Protein AF-A0A3B9DQP7-F1 (afdb_monomer_lite)

pLDDT: mean 81.31, std 11.44, range [45.88, 94.75]

Radius of gyration: 15.6 Å; chains: 1; bounding box: 36×28×48 Å

Foldseek 3Di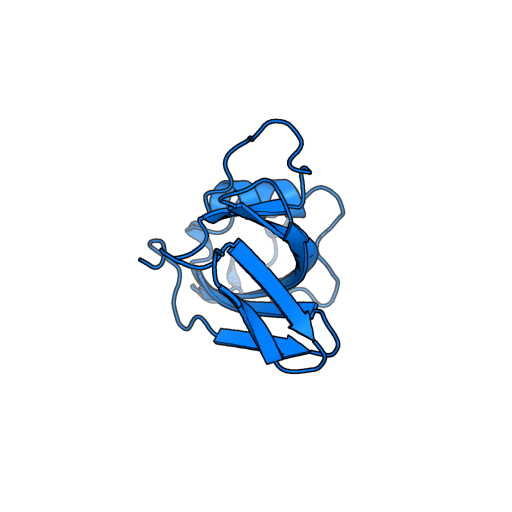:
DQDPQWADWDWWFAQFKIKTKIKGAPVLQPDDPPPPVCPVVDDRIWIKIWMFGWDDDDQFKIKGQTPFIDIPVDPDTRDDPSQLVRVVSSPADDDVPADSNIRMDTDPPQFRDWTGHHTDIDTDGDD

Sequence (127 aa):
MVPDGVADVEVEFNDGDVALTARVLVEAFPGLPSLDGILDFLPDTVSVTIEGHLAPLDEDAIALVVHGVYASFIPVPLPDGMTPKILMALGRRSWPGLPEDALSFALPDGVGSAHVLRDRLILIRDG

Secondary structure (DSSP, 8-state):
-PPTTEEEEEEEEETTEEEEEEEEEGGGS---TT-TTTGGGS-SEEEEEEEEEEEE-SSSEEEEEEEEEEETT-SSPPPTTHHHHHHHHTT----TT--TTEEEEEPPTTEEEEEEETTEEEEEE--

Structure (mmCIF, N/CA/C/O backbone):
data_AF-A0A3B9DQP7-F1
#
_entry.id   AF-A0A3B9DQP7-F1
#
loop_
_atom_site.group_PDB
_atom_site.id
_atom_site.type_symbol
_atom_site.label_atom_id
_atom_site.label_alt_id
_atom_site.label_comp_id
_atom_site.label_asym_id
_atom_site.label_entity_id
_atom_site.label_seq_id
_atom_site.pdbx_PDB_ins_code
_atom_site.Cartn_x
_atom_site.Cartn_y
_atom_site.Cartn_z
_atom_site.occupancy
_atom_site.B_iso_or_equiv
_atom_site.auth_seq_id
_atom_site.auth_comp_id
_atom_site.auth_asym_id
_atom_site.auth_atom_id
_atom_site.pdbx_PDB_model_num
ATOM 1 N N . MET A 1 1 ? 0.531 -15.025 -0.580 1.00 57.38 1 MET A N 1
ATOM 2 C CA . MET A 1 1 ? -0.218 -15.431 0.628 1.00 57.38 1 MET A CA 1
ATOM 3 C C . MET A 1 1 ? -0.477 -14.167 1.419 1.00 57.38 1 MET A C 1
ATOM 5 O O . MET A 1 1 ? 0.465 -13.409 1.603 1.00 57.38 1 MET A O 1
ATOM 9 N N . VAL A 1 2 ? -1.735 -13.896 1.759 1.00 66.94 2 VAL A N 1
ATOM 10 C CA . VAL A 1 2 ? -2.115 -12.710 2.540 1.00 66.94 2 VAL A CA 1
ATOM 11 C C . VAL A 1 2 ? -1.721 -12.957 4.005 1.00 66.94 2 VAL A C 1
ATOM 13 O O . VAL A 1 2 ? -1.909 -14.090 4.454 1.00 66.94 2 VAL A O 1
ATOM 16 N N . PRO A 1 3 ? -1.120 -11.983 4.719 1.00 68.94 3 PRO A N 1
ATOM 17 C CA . PRO A 1 3 ? -0.745 -12.158 6.123 1.00 68.94 3 PRO A CA 1
ATOM 18 C C . PRO A 1 3 ? -1.943 -12.490 7.021 1.00 68.94 3 PRO A C 1
ATOM 20 O O . PRO A 1 3 ? -3.061 -12.045 6.757 1.00 68.94 3 PRO A O 1
ATOM 23 N N . ASP A 1 4 ? -1.699 -13.226 8.108 1.00 73.50 4 ASP A N 1
ATOM 24 C CA . ASP A 1 4 ? -2.724 -13.477 9.125 1.00 73.50 4 ASP A CA 1
ATOM 25 C C . ASP A 1 4 ? -3.252 -12.151 9.692 1.00 73.50 4 ASP A C 1
ATOM 27 O O . ASP A 1 4 ? -2.497 -11.208 9.934 1.00 73.50 4 ASP A O 1
ATOM 31 N N . GLY A 1 5 ? -4.570 -12.075 9.883 1.00 75.19 5 GLY A N 1
ATOM 32 C CA . GLY A 1 5 ? -5.240 -10.856 10.334 1.00 75.19 5 GLY A CA 1
ATOM 33 C C . GLY A 1 5 ? -5.477 -9.806 9.249 1.00 75.19 5 GLY A C 1
ATOM 34 O O . GLY A 1 5 ? -5.962 -8.727 9.582 1.00 75.19 5 GLY A O 1
ATOM 35 N N . VAL A 1 6 ? -5.189 -10.113 7.977 1.00 79.75 6 VAL A N 1
ATOM 36 C CA . VAL A 1 6 ? -5.519 -9.280 6.813 1.00 79.75 6 VAL A CA 1
ATOM 37 C C . VAL A 1 6 ? -6.534 -10.005 5.920 1.00 79.75 6 VAL A C 1
ATOM 39 O O . VAL A 1 6 ? -6.352 -11.167 5.563 1.00 79.75 6 VAL A O 1
ATOM 42 N N . ALA A 1 7 ? -7.613 -9.321 5.546 1.00 85.62 7 ALA A N 1
ATOM 43 C CA . ALA A 1 7 ? -8.686 -9.833 4.694 1.00 85.62 7 ALA A CA 1
ATOM 44 C C . ALA A 1 7 ? -9.163 -8.762 3.701 1.00 85.62 7 ALA A C 1
ATOM 46 O O . ALA A 1 7 ? -8.793 -7.597 3.823 1.00 85.62 7 ALA A O 1
ATOM 47 N N . ASP A 1 8 ? -9.994 -9.163 2.734 1.00 88.75 8 ASP A N 1
ATOM 48 C CA . ASP A 1 8 ? -10.641 -8.264 1.766 1.00 88.75 8 ASP A CA 1
ATOM 49 C C . ASP A 1 8 ? -9.650 -7.302 1.079 1.00 88.75 8 ASP A C 1
ATOM 51 O O . ASP A 1 8 ? -9.863 -6.094 1.041 1.00 88.75 8 ASP A O 1
ATOM 55 N N . VAL A 1 9 ? -8.525 -7.843 0.590 1.00 86.56 9 VAL A N 1
ATOM 56 C CA . VAL A 1 9 ? -7.492 -7.046 -0.087 1.00 86.56 9 VAL A CA 1
ATOM 57 C C . VAL A 1 9 ? -7.986 -6.623 -1.468 1.00 86.56 9 VAL A C 1
ATOM 59 O O . VAL A 1 9 ? -8.274 -7.469 -2.316 1.00 86.56 9 VAL A O 1
ATOM 62 N N . GLU A 1 10 ? -8.013 -5.320 -1.699 1.00 92.06 10 GLU A N 1
ATOM 63 C CA . GLU A 1 10 ? -8.351 -4.674 -2.959 1.00 92.06 10 GLU A CA 1
ATOM 64 C C . GLU A 1 10 ? -7.169 -3.833 -3.446 1.00 92.06 10 GLU A C 1
ATOM 66 O O . GLU A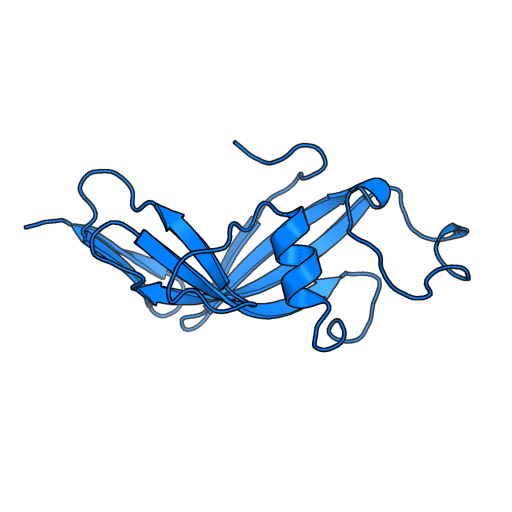 1 10 ? -6.455 -3.209 -2.656 1.00 92.06 10 GLU A O 1
ATOM 71 N N . VAL A 1 11 ? -6.940 -3.858 -4.759 1.00 91.81 11 VAL A N 1
ATOM 72 C CA . VAL A 1 11 ? -5.853 -3.129 -5.415 1.00 91.81 11 VAL A CA 1
ATOM 73 C C . VAL A 1 11 ? -6.451 -2.278 -6.519 1.00 91.81 11 VAL A C 1
ATOM 75 O O . VAL A 1 11 ? -7.045 -2.810 -7.457 1.00 91.81 11 VAL A O 1
ATOM 78 N N . GLU A 1 12 ? -6.245 -0.972 -6.426 1.00 94.75 12 GLU A N 1
ATOM 79 C CA . GLU A 1 12 ? -6.650 -0.008 -7.441 1.00 94.75 12 GLU A CA 1
ATOM 80 C C . GLU A 1 12 ? -5.434 0.736 -7.993 1.00 94.75 12 GLU A C 1
ATOM 82 O O . GLU A 1 12 ? -4.439 0.951 -7.298 1.00 94.75 12 GLU A O 1
ATOM 87 N N . PHE A 1 13 ? -5.527 1.141 -9.258 1.00 94.12 13 PHE A N 1
ATOM 88 C CA . PHE A 1 13 ? -4.511 1.931 -9.943 1.00 94.12 13 PHE A CA 1
ATOM 89 C C . PHE A 1 13 ? -5.134 3.253 -10.368 1.00 94.12 13 PHE A C 1
ATOM 91 O O . PHE A 1 13 ? -6.137 3.248 -11.081 1.00 94.12 13 PHE A O 1
ATOM 98 N N . ASN A 1 14 ? -4.543 4.368 -9.950 1.00 89.88 14 ASN A N 1
ATOM 99 C CA . ASN A 1 14 ? -5.111 5.696 -10.145 1.00 89.88 14 ASN A CA 1
ATOM 100 C C . ASN A 1 14 ? -4.014 6.684 -10.544 1.00 89.88 14 ASN A C 1
ATOM 102 O O . ASN A 1 14 ? -3.159 7.020 -9.742 1.00 89.88 14 ASN A O 1
ATOM 106 N N . ASP A 1 15 ? -4.044 7.145 -11.793 1.00 87.38 15 ASP A N 1
ATOM 107 C CA . ASP A 1 15 ? -3.134 8.162 -12.347 1.00 87.38 15 ASP A CA 1
ATOM 108 C C . ASP A 1 15 ? -1.629 7.957 -12.052 1.00 87.38 15 ASP A C 1
ATOM 110 O O . ASP A 1 15 ? -0.884 8.909 -11.847 1.00 87.38 15 ASP A O 1
ATOM 114 N N . GLY A 1 16 ? -1.160 6.704 -12.073 1.00 88.19 16 GLY A N 1
ATOM 115 C CA . GLY A 1 16 ? 0.238 6.363 -11.760 1.00 88.19 16 GLY A CA 1
ATOM 116 C C . GLY A 1 16 ? 0.488 5.915 -10.315 1.00 88.19 16 GLY A C 1
ATOM 117 O O . GLY A 1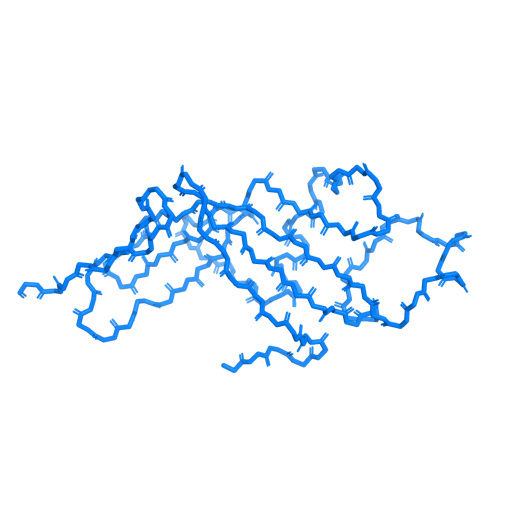 16 ? 1.558 5.373 -10.035 1.00 88.19 16 GLY A O 1
ATOM 118 N N . ASP A 1 17 ? -0.509 6.043 -9.444 1.00 93.06 17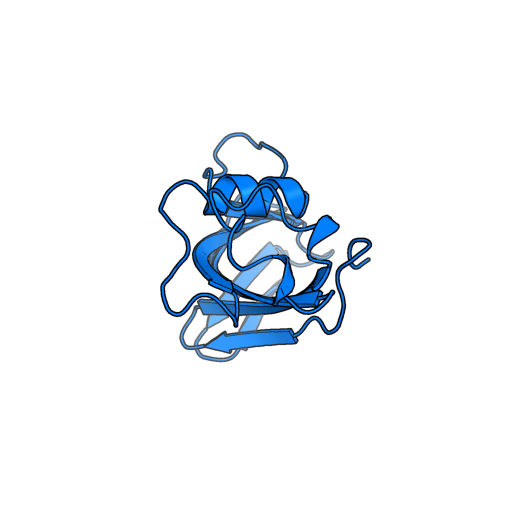 ASP A N 1
ATOM 119 C CA . ASP A 1 17 ? -0.471 5.553 -8.071 1.00 93.06 17 ASP A CA 1
ATOM 120 C C . ASP A 1 17 ? -1.161 4.189 -7.932 1.00 93.06 17 ASP A C 1
ATOM 122 O O . ASP A 1 17 ? -1.976 3.759 -8.755 1.00 93.06 17 ASP A O 1
ATOM 126 N N . VAL A 1 18 ? -0.810 3.500 -6.853 1.00 93.81 18 VAL A N 1
ATOM 127 C CA . VAL A 1 18 ? -1.400 2.260 -6.366 1.00 93.81 18 VAL A CA 1
ATOM 128 C C . VAL A 1 18 ? -2.083 2.561 -5.039 1.00 93.81 18 VAL A C 1
ATOM 130 O O . VAL A 1 18 ? -1.446 3.064 -4.113 1.00 93.81 18 VAL A O 1
ATOM 133 N N . ALA A 1 19 ? -3.352 2.182 -4.926 1.00 93.56 19 ALA A N 1
ATOM 134 C CA . ALA A 1 19 ? -4.065 2.141 -3.658 1.00 93.56 19 ALA A CA 1
ATOM 135 C C . ALA A 1 19 ? -4.302 0.680 -3.260 1.00 93.56 19 ALA A C 1
ATOM 137 O O . ALA A 1 19 ? -4.932 -0.089 -3.987 1.00 93.56 19 ALA A O 1
ATOM 138 N N . LEU A 1 20 ? -3.772 0.293 -2.102 1.00 90.31 20 LEU A N 1
ATOM 139 C CA . LEU A 1 20 ? -3.989 -1.012 -1.486 1.00 90.31 20 LEU A CA 1
ATOM 140 C C . LEU A 1 20 ? -4.939 -0.833 -0.312 1.00 90.31 20 LEU A C 1
ATOM 142 O O . LEU A 1 20 ? -4.560 -0.233 0.693 1.00 90.31 20 LEU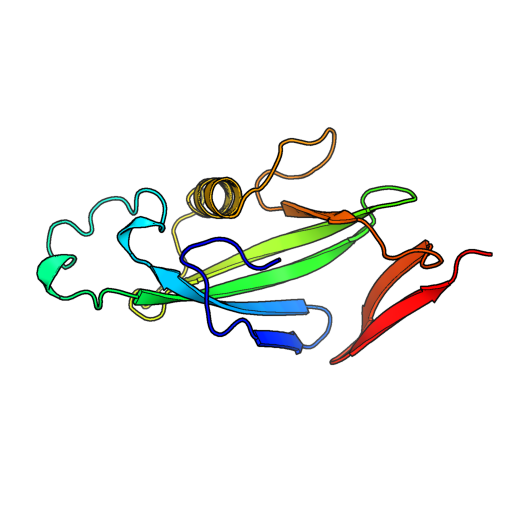 A O 1
ATOM 146 N N . THR A 1 21 ? -6.144 -1.378 -0.417 1.00 90.50 21 THR A N 1
ATOM 147 C CA . THR A 1 21 ? -7.107 -1.379 0.686 1.00 90.50 21 THR A CA 1
ATOM 148 C C . THR A 1 21 ? -7.227 -2.780 1.253 1.00 90.50 21 THR A C 1
ATOM 150 O O . THR A 1 21 ? -7.316 -3.751 0.511 1.00 90.50 21 THR A O 1
ATOM 153 N N . ALA A 1 22 ? -7.211 -2.909 2.574 1.00 88.88 22 ALA A N 1
ATOM 154 C CA . ALA A 1 22 ? -7.435 -4.184 3.235 1.00 88.88 22 ALA A CA 1
ATOM 155 C C . ALA A 1 22 ? -8.123 -3.999 4.583 1.00 88.88 22 ALA A C 1
ATOM 157 O O . ALA A 1 22 ? -7.990 -2.969 5.247 1.00 88.88 22 ALA A O 1
ATOM 158 N N . ARG A 1 23 ? -8.826 -5.039 5.023 1.00 87.06 23 ARG A N 1
ATOM 159 C CA . ARG A 1 23 ? -9.357 -5.141 6.377 1.00 87.06 23 ARG A CA 1
ATOM 160 C C . ARG A 1 23 ? -8.320 -5.801 7.278 1.00 87.06 23 ARG A C 1
ATOM 162 O O . ARG A 1 23 ? -7.889 -6.915 6.999 1.00 87.06 23 ARG A O 1
ATOM 169 N N . VAL A 1 24 ? -7.944 -5.128 8.360 1.00 82.00 24 VAL A N 1
ATOM 170 C CA . VAL A 1 24 ? -6.891 -5.572 9.283 1.00 82.00 24 VAL A CA 1
ATOM 171 C C . VAL A 1 24 ? -7.457 -5.717 10.692 1.00 82.00 24 VAL A C 1
ATOM 173 O O . VAL A 1 24 ? -8.219 -4.858 11.135 1.00 82.00 24 VAL A O 1
ATOM 176 N N . LEU A 1 25 ? -7.101 -6.788 11.405 1.00 81.00 25 LEU A N 1
ATOM 177 C CA . LEU A 1 25 ? -7.417 -6.944 12.829 1.00 81.00 25 LEU A CA 1
ATOM 178 C C . LEU A 1 25 ? -6.779 -5.817 13.647 1.00 81.00 25 LEU A C 1
ATOM 180 O O . LEU A 1 25 ? -5.596 -5.521 13.482 1.00 81.00 25 LEU A O 1
ATOM 184 N N . VAL A 1 26 ? -7.534 -5.222 14.574 1.00 76.56 26 VAL A N 1
ATOM 185 C CA . VAL A 1 26 ? -7.018 -4.134 15.426 1.00 76.56 26 VAL A CA 1
ATOM 186 C C . VAL A 1 26 ? -5.826 -4.596 16.267 1.00 76.56 26 VAL A C 1
ATOM 188 O O . VAL A 1 26 ? -4.856 -3.857 16.401 1.00 76.56 26 VAL A O 1
ATOM 191 N N . GLU A 1 27 ? -5.844 -5.835 16.764 1.00 73.50 27 GLU A N 1
ATOM 192 C CA . GLU A 1 27 ? -4.725 -6.418 17.521 1.00 73.50 27 GLU A CA 1
ATOM 193 C C . GLU A 1 27 ? -3.449 -6.623 16.687 1.00 73.50 27 GLU A C 1
ATOM 195 O O . GLU A 1 27 ? -2.346 -6.622 17.234 1.00 73.50 27 GLU A O 1
ATOM 200 N N . ALA A 1 28 ? -3.587 -6.767 15.365 1.00 67.19 28 ALA A N 1
ATOM 201 C CA . ALA A 1 28 ? -2.469 -6.886 14.433 1.00 67.19 28 ALA A CA 1
ATOM 202 C C . ALA A 1 28 ? -1.952 -5.515 13.968 1.00 67.19 28 ALA A C 1
ATOM 204 O O . ALA A 1 28 ? -0.880 -5.426 13.365 1.00 67.19 28 ALA A O 1
ATOM 205 N N . PHE A 1 29 ? -2.692 -4.436 14.244 1.00 66.88 29 PHE A N 1
ATOM 206 C CA . PHE A 1 29 ? -2.300 -3.092 13.859 1.00 66.88 29 PHE A CA 1
ATOM 207 C C . PHE A 1 29 ? -1.240 -2.554 14.838 1.00 66.88 29 PHE A C 1
ATOM 209 O O . PHE A 1 29 ? -1.496 -2.432 16.039 1.00 66.88 29 PHE A O 1
ATOM 216 N N . PRO A 1 30 ? -0.025 -2.216 14.374 1.00 57.19 30 PRO A N 1
ATOM 217 C CA . PRO A 1 30 ? 1.064 -1.860 15.271 1.00 57.19 30 PRO A CA 1
ATOM 218 C C . PRO A 1 30 ? 0.808 -0.528 15.972 1.00 57.19 30 PRO A C 1
ATOM 220 O O . PRO A 1 30 ? 0.761 0.520 15.333 1.00 57.19 30 PRO A O 1
ATOM 223 N N . GLY A 1 31 ? 0.728 -0.590 17.304 1.00 55.62 31 GLY A N 1
ATOM 224 C CA . GLY A 1 31 ? 0.969 0.509 18.241 1.00 55.62 31 GLY A CA 1
ATOM 225 C C . GLY A 1 31 ? 0.518 1.887 17.762 1.00 55.62 31 GLY A C 1
ATOM 226 O O . GLY A 1 31 ? 1.359 2.772 17.586 1.00 55.62 31 GLY A O 1
ATOM 227 N N . LEU A 1 32 ? -0.791 2.069 17.573 1.00 53.06 32 LEU A N 1
ATOM 228 C CA . LEU A 1 32 ? -1.395 3.393 17.429 1.00 53.06 32 LEU A CA 1
ATOM 229 C C . LEU A 1 32 ? -1.161 4.155 18.750 1.00 53.06 32 LEU A C 1
ATOM 231 O O . LEU A 1 32 ? -1.675 3.731 19.786 1.00 53.06 32 LEU A O 1
ATOM 235 N N . PRO A 1 33 ? -0.369 5.244 18.779 1.00 45.88 33 PRO A N 1
ATOM 236 C CA . PRO A 1 33 ? -0.270 6.081 19.952 1.00 45.88 33 PRO A CA 1
ATOM 237 C C . PRO A 1 33 ? -1.650 6.674 20.248 1.00 45.88 33 PRO A C 1
ATOM 239 O O . PRO A 1 33 ? -2.304 7.244 19.376 1.00 45.88 33 PRO A O 1
ATOM 242 N N . SER A 1 34 ? -2.057 6.526 21.509 1.00 48.28 34 SER A N 1
ATOM 243 C CA . SER A 1 34 ? -3.199 7.187 22.145 1.00 48.28 34 SER A CA 1
ATOM 244 C C . SER A 1 34 ? -4.567 6.973 21.488 1.00 48.28 34 SER A C 1
ATOM 246 O O . SER A 1 34 ? -5.291 7.934 21.240 1.00 48.28 34 SER A O 1
ATOM 248 N N . LEU A 1 35 ? -4.964 5.717 21.275 1.00 52.69 35 LEU A N 1
ATOM 249 C CA . LEU A 1 35 ? -6.384 5.378 21.101 1.00 52.69 35 LEU A CA 1
ATOM 250 C C . LEU A 1 35 ? -7.040 4.893 22.395 1.00 52.69 35 LEU A C 1
ATOM 252 O O . LEU A 1 35 ? -8.186 4.466 22.351 1.00 52.69 35 LEU A O 1
ATOM 256 N N . ASP A 1 36 ? -6.371 5.012 23.546 1.00 53.56 36 ASP A N 1
ATOM 257 C CA . ASP A 1 36 ? -6.859 4.529 24.850 1.00 53.56 36 ASP A CA 1
ATOM 258 C C . ASP A 1 36 ? -8.293 4.987 25.193 1.00 53.56 36 ASP A C 1
ATOM 260 O O . ASP A 1 36 ? -8.978 4.328 25.964 1.00 53.56 36 ASP A O 1
ATOM 264 N N . GLY A 1 37 ? -8.774 6.094 24.609 1.00 56.66 37 GLY A N 1
ATOM 265 C CA . GLY A 1 37 ? -10.148 6.585 24.780 1.00 56.66 37 GLY A CA 1
ATOM 266 C C . GLY A 1 37 ? -11.171 6.149 23.720 1.00 56.66 37 GLY A C 1
ATOM 267 O O . GLY A 1 37 ? -12.355 6.417 23.904 1.00 56.66 37 GLY A O 1
ATOM 268 N N . ILE A 1 38 ? -10.748 5.528 22.613 1.00 60.84 38 ILE A N 1
ATOM 269 C CA . ILE A 1 38 ? -11.635 5.071 21.526 1.00 60.84 38 ILE A CA 1
ATOM 270 C C . ILE A 1 38 ? -11.483 3.590 21.160 1.00 60.84 38 ILE A C 1
ATOM 272 O O . ILE A 1 38 ? -12.314 3.101 20.404 1.00 60.84 38 ILE A O 1
ATOM 276 N N . LEU A 1 39 ? -10.493 2.869 21.708 1.00 59.59 39 LEU A N 1
ATOM 277 C CA . LEU A 1 39 ? -10.308 1.423 21.498 1.00 59.59 39 LEU A CA 1
ATOM 278 C C . LEU A 1 39 ? -11.575 0.623 21.840 1.00 59.59 39 LEU A C 1
ATOM 280 O O . LEU A 1 39 ? -11.947 -0.255 21.071 1.00 59.59 39 LEU A O 1
ATOM 284 N N . ASP A 1 40 ? -12.287 0.994 22.910 1.00 62.94 40 ASP A N 1
ATOM 285 C CA . ASP A 1 40 ? -13.560 0.365 23.308 1.00 62.94 40 ASP A CA 1
ATOM 286 C C . ASP A 1 40 ? -14.692 0.555 22.278 1.00 62.94 40 ASP A C 1
ATOM 288 O O . ASP A 1 40 ? -15.711 -0.134 22.328 1.00 62.94 40 ASP A O 1
ATOM 292 N N . PHE A 1 41 ? -14.535 1.505 21.351 1.00 66.19 41 PHE A N 1
ATOM 293 C CA . PHE A 1 41 ? -15.478 1.786 20.268 1.00 66.19 41 PHE A CA 1
ATOM 294 C C . PHE A 1 41 ? -14.983 1.296 18.907 1.00 66.19 41 PHE A C 1
ATOM 296 O O . PHE A 1 41 ? -15.713 1.430 17.919 1.00 66.19 41 PHE A O 1
ATOM 303 N N . LEU A 1 42 ? -13.758 0.767 18.820 1.00 70.94 42 LEU A N 1
ATOM 304 C CA . LEU A 1 42 ? -13.263 0.242 17.559 1.00 70.94 42 LEU A CA 1
ATOM 305 C C . LEU A 1 42 ? -13.885 -1.130 17.287 1.00 70.94 42 LEU A C 1
ATOM 307 O O . LEU A 1 42 ? -13.946 -1.970 18.183 1.00 70.94 42 LEU A O 1
ATOM 311 N N . PRO A 1 43 ? -14.327 -1.385 16.047 1.00 76.12 43 PRO A N 1
ATOM 312 C CA . PRO A 1 43 ? -14.619 -2.745 15.622 1.00 76.12 43 PRO A CA 1
ATOM 313 C C . PRO A 1 43 ? -13.348 -3.601 15.679 1.00 76.12 43 PRO A C 1
ATOM 315 O O . PRO A 1 43 ? -12.247 -3.085 15.508 1.00 76.12 43 PRO A O 1
ATOM 318 N N . ASP A 1 44 ? -13.505 -4.919 15.806 1.00 81.38 44 ASP A N 1
ATOM 319 C CA . ASP A 1 44 ? -12.390 -5.884 15.862 1.00 81.38 44 ASP A CA 1
ATOM 320 C C . ASP A 1 44 ? -11.467 -5.821 14.626 1.00 81.38 44 ASP A C 1
ATOM 322 O O . ASP A 1 44 ? -10.310 -6.245 14.660 1.00 81.38 44 ASP A O 1
ATOM 326 N N . THR A 1 45 ? -11.975 -5.261 13.525 1.00 81.31 45 THR A N 1
ATOM 327 C CA . THR A 1 45 ? -11.249 -5.030 12.277 1.00 81.31 45 THR A CA 1
ATOM 328 C C . THR A 1 45 ? -11.446 -3.619 11.754 1.00 81.31 45 THR A C 1
ATOM 330 O O . THR A 1 45 ? -12.563 -3.104 11.768 1.00 81.31 45 THR A O 1
ATOM 333 N N . VAL A 1 46 ? -10.409 -3.051 11.153 1.00 83.44 46 VAL A N 1
ATOM 334 C CA . VAL A 1 46 ? -10.419 -1.709 10.563 1.00 83.44 46 VAL A CA 1
ATOM 335 C C . VAL A 1 46 ? -10.013 -1.764 9.095 1.00 83.44 46 VAL A C 1
ATOM 337 O O . VAL A 1 46 ? -9.202 -2.601 8.704 1.00 83.44 46 VAL A O 1
ATOM 340 N N . SER A 1 47 ? -10.589 -0.888 8.267 1.00 87.25 47 SER A N 1
ATOM 341 C CA . SER A 1 47 ? -10.147 -0.747 6.877 1.00 87.25 47 SER A CA 1
ATOM 342 C C . SER A 1 47 ? -8.931 0.166 6.833 1.00 87.25 47 SER A C 1
ATOM 344 O O . SER A 1 47 ? -8.967 1.268 7.387 1.00 87.25 47 SER A O 1
ATOM 346 N N . VAL A 1 48 ? -7.876 -0.297 6.174 1.00 85.12 48 VAL A N 1
ATOM 347 C CA . VAL A 1 48 ? -6.606 0.407 6.012 1.00 85.12 48 VAL A CA 1
ATOM 348 C C . VAL A 1 48 ? -6.355 0.583 4.528 1.00 85.12 48 VAL A C 1
ATOM 350 O O . VAL A 1 48 ? -6.414 -0.396 3.786 1.00 85.12 48 VAL A O 1
ATOM 353 N N . THR A 1 49 ? -6.057 1.807 4.113 1.00 89.75 49 THR A N 1
ATOM 354 C CA . THR A 1 49 ? -5.675 2.130 2.739 1.00 89.75 49 THR A CA 1
ATOM 355 C C . THR A 1 49 ? -4.246 2.649 2.731 1.00 89.75 49 THR A C 1
ATOM 357 O O . THR A 1 49 ? -3.900 3.549 3.497 1.00 89.75 49 THR A O 1
ATOM 360 N N . ILE A 1 50 ? -3.413 2.057 1.883 1.00 89.38 50 ILE A N 1
ATOM 361 C CA . ILE A 1 50 ? -2.029 2.459 1.641 1.00 89.38 50 ILE A CA 1
ATOM 362 C C . ILE A 1 50 ? -1.961 3.010 0.226 1.00 89.38 50 ILE A C 1
ATOM 364 O O . ILE A 1 50 ? -2.327 2.314 -0.719 1.00 89.38 50 ILE A O 1
ATOM 368 N N . GLU A 1 51 ? -1.468 4.233 0.093 1.00 92.62 51 GLU A N 1
ATOM 369 C CA . GLU A 1 51 ? -1.282 4.903 -1.189 1.00 92.62 51 GLU A CA 1
ATOM 370 C C . GLU A 1 51 ? 0.205 5.119 -1.458 1.00 92.62 51 GLU A C 1
ATOM 372 O O . GLU A 1 51 ? 0.968 5.540 -0.577 1.00 92.62 51 GLU A O 1
ATOM 377 N N . GLY A 1 52 ? 0.621 4.801 -2.678 1.00 93.56 52 GLY A N 1
ATOM 378 C CA . GLY A 1 52 ? 2.007 4.907 -3.098 1.00 93.56 52 GLY A CA 1
ATOM 379 C C . GLY A 1 52 ? 2.180 4.775 -4.601 1.00 93.56 52 GLY A C 1
ATOM 380 O O . GLY A 1 52 ? 1.253 4.407 -5.310 1.00 93.56 52 GLY A O 1
ATOM 381 N N . HIS A 1 53 ? 3.400 4.974 -5.082 1.00 93.75 53 HIS A N 1
ATOM 382 C CA . HIS A 1 53 ? 3.758 4.723 -6.479 1.00 93.75 53 HIS A CA 1
ATOM 383 C C . HIS A 1 53 ? 4.764 3.578 -6.585 1.00 93.75 53 HIS A C 1
ATOM 385 O O . HIS A 1 53 ? 5.523 3.296 -5.653 1.00 93.75 53 HIS A O 1
ATOM 391 N N . LEU A 1 54 ? 4.784 2.914 -7.742 1.00 92.56 54 LEU A N 1
ATOM 392 C CA . LEU A 1 54 ? 5.790 1.896 -8.035 1.00 92.56 54 LEU A CA 1
ATOM 393 C C . LEU A 1 54 ? 7.081 2.549 -8.531 1.00 92.56 54 LEU A C 1
ATOM 395 O O . LEU A 1 54 ? 7.062 3.364 -9.453 1.00 92.56 54 LEU A O 1
ATOM 399 N N . ALA A 1 55 ? 8.203 2.137 -7.952 1.00 90.75 55 ALA A N 1
ATOM 400 C CA . ALA A 1 55 ? 9.541 2.529 -8.362 1.00 90.75 55 ALA A CA 1
ATOM 401 C C . ALA A 1 55 ? 10.414 1.282 -8.588 1.00 90.75 55 ALA A C 1
ATOM 403 O O . ALA A 1 55 ? 10.305 0.314 -7.829 1.00 90.75 55 ALA A O 1
ATOM 404 N N . PRO A 1 56 ? 11.302 1.278 -9.596 1.00 88.31 56 PRO A N 1
ATOM 405 C CA . PRO A 1 56 ? 12.320 0.240 -9.721 1.00 88.31 56 PRO A CA 1
ATOM 406 C C . PRO A 1 56 ? 13.229 0.236 -8.486 1.00 88.31 56 PRO A C 1
ATOM 408 O O . PRO A 1 56 ? 13.671 1.304 -8.056 1.00 88.31 56 PRO A O 1
ATOM 411 N N . LEU A 1 57 ? 13.510 -0.946 -7.930 1.00 87.19 57 LEU A N 1
ATOM 412 C CA . LEU A 1 57 ? 14.460 -1.101 -6.825 1.00 87.19 57 LEU A CA 1
ATOM 413 C C . LEU A 1 57 ? 15.797 -1.652 -7.334 1.00 87.19 57 LEU A C 1
ATOM 415 O O . LEU A 1 57 ? 16.836 -1.032 -7.118 1.00 87.19 57 LEU A O 1
ATOM 419 N N . ASP A 1 58 ? 15.757 -2.785 -8.032 1.00 85.12 58 ASP A N 1
ATOM 420 C CA . ASP A 1 58 ? 16.896 -3.411 -8.706 1.00 85.12 58 ASP A CA 1
ATOM 421 C C . ASP A 1 58 ? 16.417 -4.211 -9.937 1.00 85.12 58 ASP A C 1
ATOM 423 O O . ASP A 1 58 ? 15.335 -3.937 -10.458 1.00 85.12 58 ASP A O 1
ATOM 427 N N . GLU A 1 59 ? 17.242 -5.130 -10.450 1.00 82.00 59 GLU A N 1
ATOM 428 C CA . G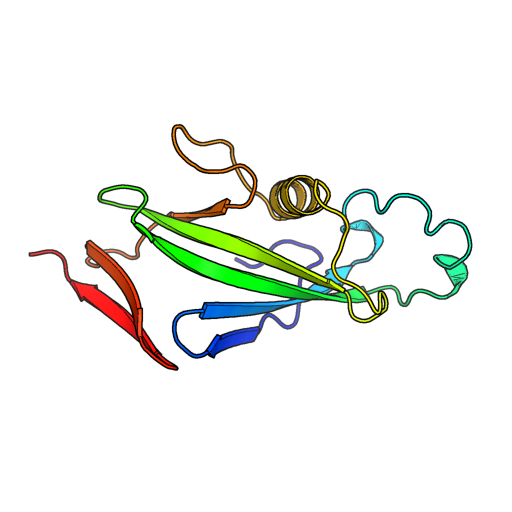LU A 1 59 ? 16.936 -5.928 -11.648 1.00 82.00 59 GLU A CA 1
ATOM 429 C C . GLU A 1 59 ? 15.771 -6.913 -11.434 1.00 82.00 59 GLU A C 1
ATOM 431 O O . GLU A 1 59 ? 15.050 -7.194 -12.385 1.00 82.00 59 GLU A O 1
ATOM 436 N N . ASP A 1 60 ? 15.536 -7.371 -10.198 1.00 85.50 60 ASP A N 1
ATOM 437 C CA . ASP A 1 60 ? 14.562 -8.426 -9.879 1.00 85.50 60 ASP A CA 1
ATOM 438 C C . ASP A 1 60 ? 13.436 -7.941 -8.942 1.00 85.50 60 ASP A C 1
ATOM 440 O O . ASP A 1 60 ? 12.535 -8.704 -8.572 1.00 85.50 60 ASP A O 1
ATOM 444 N N . ALA A 1 61 ? 13.477 -6.676 -8.516 1.00 88.75 61 ALA A N 1
ATOM 445 C CA . ALA A 1 61 ? 12.564 -6.135 -7.522 1.00 88.75 61 ALA A CA 1
ATOM 446 C C . ALA A 1 61 ? 12.037 -4.737 -7.855 1.00 88.75 61 ALA A C 1
ATOM 448 O O . ALA A 1 61 ? 12.701 -3.863 -8.418 1.00 88.75 61 ALA A O 1
ATOM 449 N N . ILE A 1 62 ? 10.817 -4.502 -7.385 1.00 91.56 62 ILE A N 1
ATOM 450 C CA . ILE A 1 62 ? 10.152 -3.202 -7.384 1.00 91.56 62 ILE A CA 1
ATOM 451 C C . ILE A 1 62 ? 9.844 -2.784 -5.953 1.00 91.56 62 ILE A C 1
ATOM 453 O O . ILE A 1 62 ? 9.662 -3.615 -5.061 1.00 91.56 62 ILE A O 1
ATOM 457 N N . ALA A 1 63 ? 9.755 -1.480 -5.740 1.00 92.25 63 ALA A N 1
ATOM 458 C CA . ALA A 1 63 ? 9.317 -0.891 -4.493 1.00 92.25 63 ALA A CA 1
ATOM 459 C C . ALA A 1 63 ? 7.966 -0.194 -4.681 1.00 92.25 63 ALA A C 1
ATOM 461 O O . ALA A 1 63 ? 7.773 0.540 -5.647 1.00 92.25 63 ALA A O 1
ATOM 462 N N . LEU A 1 64 ? 7.048 -0.385 -3.737 1.00 92.25 64 LEU A N 1
ATOM 463 C CA . LEU A 1 64 ? 5.938 0.536 -3.515 1.00 92.25 64 LEU A CA 1
ATOM 464 C C . LEU A 1 64 ? 6.418 1.606 -2.539 1.00 92.25 64 LEU A C 1
ATOM 466 O O . LEU A 1 64 ? 6.633 1.301 -1.365 1.00 92.25 64 LEU A O 1
ATOM 470 N N . VAL A 1 65 ? 6.596 2.830 -3.023 1.00 92.81 65 VAL A N 1
ATOM 471 C CA . VAL A 1 65 ? 6.961 3.990 -2.205 1.00 92.81 65 VAL A CA 1
ATOM 472 C C . VAL A 1 65 ? 5.676 4.615 -1.677 1.00 92.81 65 VAL A C 1
ATOM 474 O O . VAL A 1 65 ? 4.897 5.183 -2.441 1.00 92.81 65 VAL A O 1
ATOM 477 N N . VAL A 1 66 ? 5.437 4.462 -0.378 1.00 91.88 66 VAL A N 1
ATOM 478 C CA . VAL A 1 66 ? 4.199 4.855 0.296 1.00 91.88 66 VAL A CA 1
ATOM 479 C C . VAL A 1 66 ? 4.265 6.323 0.681 1.00 91.88 66 VAL A C 1
ATOM 481 O O . VAL A 1 66 ? 5.139 6.731 1.437 1.00 91.88 66 VAL A O 1
ATOM 484 N N . HIS A 1 67 ? 3.295 7.106 0.226 1.00 89.81 67 HIS A N 1
ATOM 485 C CA . HIS A 1 67 ? 3.144 8.506 0.631 1.00 89.81 67 HIS A CA 1
ATOM 486 C C . HIS A 1 67 ? 1.914 8.739 1.516 1.00 89.81 67 HIS A C 1
ATOM 488 O O . HIS A 1 67 ? 1.767 9.824 2.074 1.00 89.81 67 HIS A O 1
ATOM 494 N N . GLY A 1 68 ? 1.030 7.746 1.667 1.00 87.50 68 GLY A N 1
ATOM 495 C CA . GLY A 1 68 ? -0.170 7.868 2.490 1.00 87.50 68 GLY A CA 1
ATOM 496 C C . GLY A 1 68 ? -0.575 6.555 3.146 1.00 87.50 68 GLY A C 1
ATOM 497 O O . GLY A 1 68 ? -0.564 5.499 2.518 1.00 87.50 68 GLY A O 1
ATOM 498 N N . VAL A 1 69 ? -0.959 6.627 4.423 1.00 85.69 69 VAL A N 1
ATOM 499 C CA . VAL A 1 69 ? -1.640 5.533 5.123 1.00 85.69 69 VAL A CA 1
ATOM 500 C C . VAL A 1 69 ? -2.859 6.097 5.836 1.00 85.69 69 VAL A C 1
ATOM 502 O O . VAL A 1 69 ? -2.759 7.031 6.637 1.00 85.69 69 VAL A O 1
ATOM 505 N N . TYR A 1 70 ? -4.006 5.499 5.549 1.00 85.62 70 TYR A N 1
ATOM 506 C CA . TYR A 1 70 ? -5.314 5.932 6.009 1.00 85.62 70 TYR A CA 1
ATOM 507 C C . TYR A 1 70 ? -5.996 4.781 6.730 1.00 85.62 70 TYR A C 1
ATOM 509 O O . TYR A 1 70 ? -5.929 3.633 6.296 1.00 85.62 70 TYR A O 1
ATOM 517 N N . ALA A 1 71 ? -6.677 5.089 7.827 1.00 81.25 71 ALA A N 1
ATOM 518 C CA . ALA A 1 71 ? -7.521 4.139 8.530 1.00 81.25 71 ALA A CA 1
ATOM 519 C C . ALA A 1 71 ? -8.939 4.704 8.587 1.00 81.25 71 ALA A C 1
ATOM 521 O O . ALA A 1 71 ? -9.118 5.873 8.916 1.00 81.25 71 ALA A O 1
ATOM 522 N N . SER A 1 72 ? -9.955 3.889 8.305 1.00 81.25 72 SER A N 1
ATOM 523 C CA . SER A 1 72 ? -11.339 4.362 8.120 1.00 81.25 72 SER A CA 1
ATOM 524 C C . SER A 1 72 ? -11.942 5.117 9.312 1.00 81.25 72 SER A C 1
ATOM 526 O O . SER A 1 72 ? -12.915 5.847 9.150 1.00 81.25 72 SER A O 1
ATOM 528 N N . PHE A 1 73 ? -11.401 4.928 10.515 1.00 73.88 73 PHE A N 1
ATOM 529 C CA . PHE A 1 73 ? -11.865 5.570 11.747 1.00 73.88 73 PHE A CA 1
ATOM 530 C C . PHE A 1 73 ? -11.044 6.813 12.135 1.00 73.88 73 PHE A C 1
ATOM 532 O O . PHE A 1 73 ? -11.410 7.508 13.083 1.00 73.88 73 PHE A O 1
ATOM 539 N N . ILE A 1 74 ? -9.950 7.107 11.422 1.00 71.56 74 ILE A N 1
ATOM 540 C CA . ILE A 1 74 ? -9.112 8.288 11.646 1.00 71.56 74 ILE A CA 1
ATOM 541 C C . ILE A 1 74 ? -9.362 9.255 10.479 1.00 71.56 74 ILE A C 1
ATOM 543 O O . ILE A 1 74 ? -9.010 8.950 9.344 1.00 71.56 74 ILE A O 1
ATOM 547 N N . PRO A 1 75 ? -9.962 10.434 10.723 1.00 64.44 75 PRO A N 1
ATOM 548 C CA . PRO A 1 75 ? -10.358 11.369 9.663 1.00 64.44 75 PRO A CA 1
ATOM 549 C C . PRO A 1 75 ? -9.180 12.142 9.046 1.00 64.44 75 PRO A C 1
ATOM 551 O O . PRO A 1 75 ? -9.386 13.027 8.219 1.00 64.44 75 PRO A O 1
ATOM 554 N N . VAL A 1 76 ? -7.954 11.855 9.481 1.00 68.31 76 VAL A N 1
ATOM 555 C CA . VAL A 1 76 ? -6.713 12.487 9.032 1.00 68.31 76 VAL A CA 1
ATOM 556 C C . VAL A 1 76 ? -5.695 11.403 8.670 1.00 68.31 76 VAL A C 1
ATOM 558 O O . VAL A 1 76 ? -5.766 10.308 9.234 1.00 68.31 76 VAL A O 1
ATOM 561 N N . PRO A 1 77 ? -4.742 11.684 7.763 1.00 68.19 77 PRO A N 1
ATOM 562 C CA . PRO A 1 77 ? -3.621 10.785 7.528 1.00 68.19 77 PRO A CA 1
ATOM 563 C C . PRO A 1 77 ? -2.902 10.461 8.837 1.00 68.19 77 PRO A C 1
ATOM 565 O O . PRO A 1 77 ? -2.831 11.293 9.751 1.00 68.19 77 PRO A O 1
ATOM 568 N N . LEU A 1 78 ? -2.368 9.248 8.926 1.00 73.56 78 LEU A N 1
ATOM 569 C CA . LEU A 1 78 ? -1.594 8.847 10.091 1.00 73.56 78 LEU A CA 1
ATOM 570 C C . LEU A 1 78 ? -0.339 9.729 10.240 1.00 73.56 78 LEU A C 1
ATOM 572 O O . LEU A 1 78 ? 0.242 10.120 9.230 1.00 73.56 78 LEU A O 1
ATOM 576 N N . PRO A 1 79 ? 0.093 10.049 11.476 1.00 71.81 79 PRO A N 1
ATOM 577 C CA . PRO A 1 79 ? 1.237 10.930 11.698 1.00 71.81 79 PRO A CA 1
ATOM 578 C C . PRO A 1 79 ? 2.524 10.442 11.024 1.00 71.81 79 PRO A C 1
ATOM 580 O O . PRO A 1 79 ? 2.820 9.241 11.024 1.00 71.81 79 PRO A O 1
ATOM 583 N N . ASP A 1 80 ? 3.337 11.393 10.562 1.00 64.81 80 ASP A N 1
ATOM 584 C CA . ASP A 1 80 ? 4.661 11.138 9.994 1.00 64.81 80 ASP A CA 1
ATOM 585 C C . ASP A 1 80 ? 5.520 10.328 10.986 1.00 64.81 80 ASP A C 1
ATOM 587 O O . ASP A 1 80 ? 5.700 10.698 12.149 1.00 64.81 80 ASP A O 1
ATOM 591 N N . GLY A 1 81 ? 6.008 9.164 10.547 1.00 73.75 81 GLY A N 1
ATOM 592 C CA . GLY A 1 81 ? 6.732 8.193 11.383 1.00 73.75 81 GLY A CA 1
ATOM 593 C C . GLY A 1 81 ? 5.894 7.004 11.870 1.00 73.75 81 GLY A C 1
ATOM 594 O O . GLY A 1 81 ? 6.447 6.031 12.392 1.00 73.75 81 GLY A O 1
ATOM 595 N N . MET A 1 82 ? 4.577 7.022 11.660 1.00 75.94 82 MET A N 1
ATOM 596 C CA . MET A 1 82 ? 3.743 5.835 11.837 1.00 75.94 82 MET A CA 1
ATOM 597 C C . MET A 1 82 ? 3.799 4.911 10.618 1.00 75.94 82 MET A C 1
ATOM 599 O O . MET A 1 82 ? 3.830 3.693 10.792 1.00 75.94 82 MET A O 1
ATOM 603 N N . THR A 1 83 ? 3.904 5.473 9.409 1.00 81.00 83 THR A N 1
ATOM 604 C CA . THR A 1 83 ? 4.019 4.707 8.158 1.00 81.00 83 THR A CA 1
ATOM 605 C C . THR A 1 83 ? 5.096 3.621 8.247 1.00 81.00 83 THR A C 1
ATOM 607 O O . THR A 1 83 ? 4.735 2.454 8.114 1.00 81.00 83 THR A O 1
ATOM 610 N N . PRO A 1 84 ? 6.367 3.899 8.614 1.00 81.12 84 PRO A N 1
ATOM 611 C CA . PRO A 1 84 ? 7.377 2.844 8.714 1.00 81.12 84 PRO A CA 1
ATOM 612 C C . PRO A 1 84 ? 7.022 1.731 9.710 1.00 81.12 84 PRO A C 1
ATOM 614 O O . PRO A 1 84 ? 7.318 0.567 9.450 1.00 81.12 84 PRO A O 1
ATOM 617 N N . LYS A 1 85 ? 6.365 2.058 10.834 1.00 77.94 85 LYS A N 1
ATOM 618 C CA . LYS A 1 85 ? 5.934 1.072 11.844 1.00 77.94 85 LYS A CA 1
ATOM 619 C C . LYS A 1 85 ? 4.833 0.162 11.306 1.00 77.94 85 LYS A C 1
ATOM 621 O O . LYS A 1 85 ? 4.878 -1.044 11.532 1.00 77.94 85 LYS A O 1
ATOM 626 N N . ILE A 1 86 ? 3.882 0.738 10.575 1.00 76.81 86 ILE A N 1
ATOM 627 C CA . ILE A 1 86 ? 2.815 -0.000 9.895 1.00 76.81 86 ILE A CA 1
ATOM 628 C C . ILE A 1 86 ? 3.409 -0.916 8.840 1.00 76.81 86 ILE A C 1
ATOM 630 O O . ILE A 1 86 ? 3.135 -2.112 8.853 1.00 76.81 86 ILE A O 1
ATOM 634 N N . LEU A 1 87 ? 4.300 -0.395 7.997 1.00 80.44 87 LEU A N 1
ATOM 635 C CA . LEU A 1 87 ? 4.972 -1.206 6.989 1.00 80.44 87 LEU A CA 1
ATOM 636 C C . LEU A 1 87 ? 5.773 -2.349 7.630 1.00 80.44 87 LEU A C 1
ATOM 638 O O . LEU A 1 87 ? 5.701 -3.474 7.143 1.00 80.44 87 LEU A O 1
ATOM 642 N N . MET A 1 88 ? 6.477 -2.113 8.745 1.00 78.31 88 MET A N 1
ATOM 643 C CA . MET A 1 88 ? 7.170 -3.176 9.491 1.00 78.31 88 MET A CA 1
ATOM 644 C C . MET A 1 88 ? 6.220 -4.283 9.960 1.00 78.31 88 MET A C 1
ATOM 646 O O . MET A 1 88 ? 6.547 -5.457 9.797 1.00 78.31 88 MET A O 1
ATOM 650 N N . ALA A 1 89 ? 5.045 -3.944 10.496 1.00 72.69 89 ALA A N 1
ATOM 651 C CA . ALA A 1 89 ? 4.063 -4.954 10.900 1.00 72.69 89 ALA A CA 1
ATOM 652 C C . ALA A 1 89 ? 3.443 -5.696 9.713 1.00 72.69 89 ALA A C 1
ATOM 654 O O . ALA A 1 89 ? 3.161 -6.885 9.813 1.00 72.69 89 ALA A O 1
ATOM 655 N N . LEU A 1 90 ? 3.316 -5.027 8.566 1.00 72.00 90 LEU A N 1
ATOM 656 C CA . LEU A 1 90 ? 2.905 -5.641 7.301 1.00 72.00 90 LEU A CA 1
ATOM 657 C C . LEU A 1 90 ? 4.022 -6.471 6.643 1.00 72.00 90 LEU A C 1
ATOM 659 O O . LEU A 1 90 ? 3.860 -6.964 5.529 1.00 72.00 90 LEU A O 1
ATOM 663 N N . GLY A 1 91 ? 5.149 -6.662 7.334 1.00 73.75 91 GLY A N 1
ATOM 664 C CA . GLY A 1 91 ? 6.224 -7.547 6.905 1.00 73.75 91 GLY A CA 1
ATOM 665 C C . GLY A 1 91 ? 7.326 -6.866 6.100 1.00 73.75 91 GLY A C 1
ATOM 666 O O . GLY A 1 91 ? 8.146 -7.573 5.507 1.00 73.75 91 GLY A O 1
ATOM 667 N N . ARG A 1 92 ? 7.396 -5.524 6.094 1.00 84.62 92 ARG A N 1
ATOM 668 C CA . ARG A 1 92 ? 8.530 -4.788 5.515 1.00 84.62 92 ARG A CA 1
ATOM 669 C C . ARG A 1 92 ? 9.834 -5.314 6.100 1.00 84.62 92 ARG A C 1
ATOM 671 O O . ARG A 1 92 ? 10.020 -5.367 7.316 1.00 84.62 92 ARG A O 1
ATOM 678 N N . ARG A 1 93 ? 10.777 -5.628 5.217 1.00 80.56 93 ARG A N 1
ATOM 679 C CA . ARG A 1 93 ? 12.156 -5.955 5.580 1.00 80.56 93 ARG A CA 1
ATOM 680 C C . ARG A 1 93 ? 13.062 -4.802 5.181 1.00 80.56 93 ARG A C 1
ATOM 682 O O . ARG A 1 93 ? 12.867 -4.192 4.135 1.00 80.56 93 ARG A O 1
ATOM 689 N N . SER A 1 94 ? 14.046 -4.502 6.026 1.00 77.75 94 SER A N 1
ATOM 690 C CA . SER A 1 94 ? 15.086 -3.536 5.671 1.00 77.75 94 SER A CA 1
ATOM 691 C C . SER A 1 94 ? 15.916 -4.083 4.510 1.00 77.75 94 SER A C 1
ATOM 693 O O . SER A 1 94 ? 16.312 -5.250 4.533 1.00 77.75 94 SER A O 1
ATOM 695 N N . TRP A 1 95 ? 16.170 -3.242 3.511 1.00 80.25 95 TRP A N 1
ATOM 696 C CA . TRP A 1 95 ? 16.969 -3.561 2.333 1.00 80.25 95 TRP A CA 1
ATOM 697 C C . TRP A 1 95 ? 17.853 -2.354 1.981 1.00 80.25 95 TRP A C 1
ATOM 699 O O . TRP A 1 95 ? 17.385 -1.217 2.101 1.00 80.25 95 TRP A O 1
ATOM 709 N N . PRO A 1 96 ? 19.120 -2.545 1.569 1.00 81.12 96 PRO A N 1
ATOM 710 C CA . PRO A 1 96 ? 19.992 -1.432 1.195 1.00 81.12 96 PRO A CA 1
ATOM 711 C C . PRO A 1 96 ? 19.392 -0.579 0.070 1.00 81.12 96 PRO A C 1
ATOM 713 O O . PRO A 1 96 ? 19.108 -1.083 -1.008 1.00 81.12 96 PRO A O 1
ATOM 716 N N . GLY A 1 97 ? 19.211 0.721 0.312 1.00 81.88 97 GLY A N 1
ATOM 717 C CA . GLY A 1 97 ? 18.635 1.644 -0.673 1.00 81.88 97 GLY A CA 1
ATOM 718 C C . GLY A 1 97 ? 17.103 1.692 -0.702 1.00 81.88 97 GLY A C 1
ATOM 719 O O . GLY A 1 97 ? 16.561 2.539 -1.403 1.00 81.88 97 GLY A O 1
ATOM 720 N N . LEU A 1 98 ? 16.408 0.860 0.086 1.00 87.31 98 LEU A N 1
ATOM 721 C CA . LEU A 1 98 ? 14.954 0.927 0.236 1.00 87.31 98 LEU A CA 1
ATOM 722 C C . LEU A 1 98 ? 14.575 1.987 1.292 1.00 87.31 98 LEU A C 1
ATOM 724 O O . LEU A 1 98 ? 14.986 1.849 2.451 1.00 87.31 98 LEU A O 1
ATOM 728 N N . PRO A 1 99 ? 13.779 3.012 0.932 1.00 89.00 99 PRO A N 1
ATOM 729 C CA . PRO A 1 99 ? 13.281 4.006 1.881 1.00 89.00 99 PRO A CA 1
ATOM 730 C C . PRO A 1 99 ? 12.509 3.408 3.071 1.00 89.00 99 PRO A C 1
ATOM 732 O O . PRO A 1 99 ? 12.047 2.261 3.051 1.00 89.00 99 PRO A O 1
ATOM 735 N N . GLU A 1 100 ? 12.372 4.182 4.152 1.00 88.81 100 GLU A N 1
ATOM 736 C CA . GLU A 1 100 ? 11.660 3.729 5.357 1.00 88.81 100 GLU A CA 1
ATOM 737 C C . GLU A 1 100 ? 10.152 3.556 5.166 1.00 88.81 100 GLU A C 1
ATOM 739 O O . GLU A 1 100 ? 9.514 2.743 5.840 1.00 88.81 100 GLU A O 1
ATOM 744 N N . ASP A 1 101 ? 9.623 4.295 4.211 1.00 89.44 101 ASP A N 1
ATOM 745 C CA . ASP A 1 101 ? 8.255 4.350 3.735 1.00 89.44 101 ASP A CA 1
ATOM 746 C C . ASP A 1 101 ? 8.046 3.498 2.471 1.00 89.44 101 ASP A C 1
ATOM 748 O O . ASP A 1 101 ? 7.075 3.694 1.756 1.00 89.44 101 ASP A O 1
ATOM 752 N N . ALA A 1 102 ? 8.916 2.523 2.186 1.00 91.00 102 ALA A N 1
ATOM 753 C CA . ALA A 1 102 ? 8.769 1.660 1.015 1.00 91.00 102 ALA A CA 1
ATOM 754 C C . ALA A 1 102 ? 8.658 0.163 1.351 1.00 91.00 102 ALA A C 1
ATOM 756 O O . ALA A 1 102 ? 9.288 -0.343 2.288 1.00 91.00 102 ALA A O 1
ATOM 757 N N . LEU A 1 103 ? 7.870 -0.556 0.545 1.00 88.56 103 LEU A N 1
ATOM 758 C CA . LEU A 1 103 ? 7.740 -2.017 0.550 1.00 88.56 103 LEU A CA 1
ATOM 759 C C . LEU A 1 103 ? 8.372 -2.604 -0.709 1.00 88.56 103 LEU A C 1
ATOM 761 O O . LEU A 1 103 ? 8.021 -2.190 -1.808 1.00 88.56 103 LEU A O 1
ATOM 765 N N . SER A 1 104 ? 9.263 -3.584 -0.560 1.00 89.69 104 SER A N 1
ATOM 766 C CA . SER A 1 104 ? 9.831 -4.304 -1.699 1.00 89.69 104 SER A CA 1
ATOM 767 C C . SER A 1 104 ? 8.993 -5.524 -2.078 1.00 89.69 104 SER A C 1
ATOM 769 O O . SER A 1 104 ? 8.494 -6.256 -1.220 1.00 89.69 104 SER A O 1
ATOM 771 N N . PHE A 1 105 ? 8.886 -5.764 -3.381 1.00 87.00 105 PHE A N 1
ATOM 772 C CA . PHE A 1 105 ? 8.246 -6.932 -3.970 1.00 87.00 105 PHE A CA 1
ATOM 773 C C . PHE A 1 105 ? 9.163 -7.521 -5.036 1.00 87.00 105 PHE A C 1
ATOM 775 O O . PHE A 1 105 ? 9.748 -6.784 -5.830 1.00 87.00 105 PHE A O 1
ATOM 782 N N . ALA A 1 106 ? 9.265 -8.848 -5.061 1.00 88.50 106 ALA A N 1
ATOM 783 C CA . ALA A 1 106 ? 9.919 -9.543 -6.160 1.00 88.50 106 ALA A CA 1
ATOM 784 C C . ALA A 1 106 ? 9.060 -9.427 -7.422 1.00 88.50 106 ALA A C 1
ATOM 786 O O . ALA A 1 106 ? 7.829 -9.552 -7.356 1.00 88.50 106 ALA A O 1
ATOM 787 N N . LEU A 1 107 ? 9.708 -9.208 -8.560 1.00 89.19 107 LEU A N 1
ATOM 788 C CA . LEU A 1 107 ? 9.052 -9.299 -9.851 1.00 89.19 107 LEU A CA 1
ATOM 789 C C . LEU A 1 107 ? 8.683 -10.765 -10.150 1.00 89.19 107 LEU A C 1
ATOM 791 O O . LEU A 1 107 ? 9.407 -11.683 -9.758 1.00 89.19 107 LEU A O 1
ATOM 795 N N . PRO A 1 108 ? 7.535 -11.021 -10.804 1.00 88.50 108 PRO A N 1
ATOM 796 C CA . PRO A 1 108 ? 7.209 -12.357 -11.291 1.00 88.50 108 PRO A CA 1
ATOM 797 C C . PRO A 1 108 ? 8.200 -12.826 -12.362 1.00 88.50 108 PRO A C 1
ATOM 799 O O . PRO A 1 108 ? 8.679 -12.014 -13.150 1.00 88.50 108 PRO A O 1
ATOM 802 N N . ASP A 1 109 ? 8.420 -14.139 -12.461 1.00 88.62 109 ASP A N 1
ATOM 803 C CA . ASP A 1 109 ? 9.312 -14.725 -13.469 1.00 88.62 109 ASP A CA 1
ATOM 804 C C . ASP A 1 109 ? 9.008 -14.217 -14.893 1.00 88.62 109 ASP A C 1
ATOM 806 O O . ASP A 1 109 ? 7.881 -14.322 -15.393 1.00 88.62 109 ASP A O 1
ATOM 810 N N . GLY A 1 110 ? 10.044 -13.710 -15.570 1.00 89.00 110 GLY A N 1
ATOM 811 C CA . GLY A 1 110 ? 9.970 -13.193 -16.937 1.00 89.00 110 GLY A CA 1
ATOM 812 C C . GLY A 1 110 ? 9.487 -11.746 -17.051 1.00 89.00 110 GLY A C 1
ATOM 813 O O . GLY A 1 110 ? 9.195 -11.310 -18.169 1.00 89.00 110 GLY A O 1
ATOM 814 N N . VAL A 1 111 ? 9.370 -11.016 -15.940 1.00 91.38 111 VAL A N 1
ATOM 815 C CA . VAL A 1 111 ? 9.077 -9.580 -15.897 1.00 91.38 111 VAL A CA 1
ATOM 816 C C . VAL A 1 111 ? 10.322 -8.821 -15.443 1.00 91.38 111 VAL A C 1
ATOM 818 O O . VAL A 1 111 ? 10.742 -8.979 -14.305 1.00 91.38 111 VAL A O 1
ATOM 821 N N . GLY A 1 112 ? 10.815 -7.911 -16.286 1.00 87.94 112 GLY A N 1
ATOM 822 C CA . GLY A 1 112 ? 11.987 -7.076 -15.992 1.00 87.94 112 GLY A CA 1
ATOM 823 C C . GLY A 1 112 ? 11.671 -5.692 -15.456 1.00 87.94 112 GLY A C 1
ATOM 824 O O . GLY A 1 112 ? 12.544 -4.988 -14.964 1.00 87.94 112 GLY A O 1
ATOM 825 N N . SER A 1 113 ? 10.420 -5.243 -15.577 1.00 88.50 113 SER A N 1
ATOM 826 C CA . SER A 1 113 ? 9.959 -4.055 -14.854 1.00 88.50 113 SER A CA 1
ATOM 827 C C . SER A 1 113 ? 8.441 -3.988 -14.760 1.00 88.50 113 SER A C 1
ATOM 829 O O . SER A 1 113 ? 7.713 -4.532 -15.596 1.00 88.50 113 SER A O 1
ATOM 831 N N . ALA A 1 114 ? 7.964 -3.268 -13.747 1.00 90.00 114 ALA A N 1
ATOM 832 C CA . ALA A 1 114 ? 6.557 -2.957 -13.554 1.00 90.00 114 ALA A CA 1
ATOM 833 C C . ALA A 1 114 ? 6.383 -1.470 -13.231 1.00 90.00 114 ALA A C 1
ATOM 835 O O . ALA A 1 114 ? 7.149 -0.905 -12.453 1.00 90.00 114 ALA A O 1
ATOM 836 N N . HIS A 1 115 ? 5.375 -0.837 -13.822 1.00 89.44 115 HIS A N 1
ATOM 837 C CA . HIS A 1 115 ? 5.000 0.542 -13.512 1.00 89.44 115 HIS A CA 1
ATOM 838 C C . HIS A 1 115 ? 3.500 0.738 -13.711 1.00 89.44 115 HIS A C 1
ATOM 840 O O . HIS A 1 115 ? 2.859 0.005 -14.465 1.00 89.44 115 HIS A O 1
ATOM 846 N N . VAL A 1 116 ? 2.933 1.737 -13.043 1.00 90.31 116 VAL A N 1
ATOM 847 C CA . VAL A 1 116 ? 1.539 2.129 -13.253 1.00 90.31 116 VAL A CA 1
ATOM 848 C C . VAL A 1 116 ? 1.503 3.247 -14.283 1.00 90.31 116 VAL A C 1
ATOM 850 O O . VAL A 1 116 ? 2.242 4.224 -14.186 1.00 90.31 116 VAL A O 1
ATOM 853 N N . LEU A 1 117 ? 0.645 3.103 -15.287 1.00 89.50 117 LEU A N 1
ATOM 854 C CA . LEU A 1 117 ? 0.370 4.150 -16.258 1.00 89.50 117 LEU A CA 1
ATOM 855 C C . LEU A 1 117 ? -1.136 4.367 -16.321 1.00 89.50 117 LEU A C 1
ATOM 857 O O . LEU A 1 117 ? -1.871 3.491 -16.782 1.00 89.50 117 LEU A O 1
ATOM 861 N N . ARG A 1 118 ? -1.574 5.559 -15.901 1.00 88.38 118 ARG A N 1
ATOM 862 C CA . ARG A 1 118 ? -2.993 5.887 -15.707 1.00 88.38 118 ARG A CA 1
ATOM 863 C C . ARG A 1 118 ? -3.614 4.929 -14.684 1.00 88.38 118 ARG A C 1
ATOM 865 O O . ARG A 1 118 ? -3.173 4.889 -13.546 1.00 88.38 118 ARG A O 1
ATOM 872 N N . ASP A 1 119 ? -4.595 4.146 -15.100 1.00 91.06 119 ASP A N 1
ATOM 873 C CA . ASP A 1 119 ? -5.395 3.214 -14.309 1.00 91.06 119 ASP A CA 1
ATOM 874 C C . ASP A 1 119 ? -4.943 1.752 -14.471 1.00 91.06 119 ASP A C 1
ATOM 876 O O . ASP A 1 119 ? -5.713 0.816 -14.251 1.00 91.06 119 ASP A O 1
ATOM 880 N N . ARG A 1 120 ? -3.711 1.523 -14.947 1.00 90.25 120 ARG A N 1
ATOM 881 C CA . ARG A 1 120 ? -3.249 0.186 -15.337 1.00 90.25 120 ARG A CA 1
ATOM 882 C C . ARG A 1 120 ? -1.839 -0.111 -14.873 1.00 90.25 120 ARG A C 1
ATOM 884 O O . ARG A 1 120 ? -0.930 0.692 -15.064 1.00 90.25 120 ARG A O 1
ATOM 891 N N . LEU A 1 121 ? -1.652 -1.334 -14.388 1.00 92.12 121 LEU A N 1
ATOM 892 C CA . LEU A 1 121 ? -0.338 -1.935 -14.211 1.00 92.12 121 LEU A CA 1
ATOM 893 C C . LEU A 1 121 ? 0.215 -2.398 -15.561 1.00 92.12 121 LEU A C 1
ATOM 895 O O . LEU A 1 121 ? -0.404 -3.199 -16.264 1.00 92.12 121 LEU A O 1
ATOM 899 N N . ILE A 1 122 ? 1.398 -1.906 -15.902 1.00 92.19 122 ILE A N 1
ATOM 900 C CA . ILE A 1 122 ? 2.155 -2.299 -17.083 1.00 92.19 122 ILE A CA 1
ATOM 901 C C . ILE A 1 122 ? 3.321 -3.168 -16.630 1.00 92.19 122 ILE A C 1
ATOM 903 O O . ILE A 1 122 ? 4.140 -2.742 -15.818 1.00 92.19 122 ILE A O 1
ATOM 907 N N . LEU A 1 123 ? 3.397 -4.381 -17.176 1.00 92.12 123 LEU A N 1
ATOM 908 C CA . LEU A 1 123 ? 4.510 -5.305 -16.978 1.00 92.12 123 LEU A CA 1
ATOM 909 C C . LEU A 1 123 ? 5.320 -5.376 -18.271 1.00 92.12 123 LEU A C 1
ATOM 911 O O . LEU A 1 123 ? 4.759 -5.608 -19.346 1.00 92.12 123 LEU A O 1
ATOM 915 N N . ILE A 1 124 ? 6.631 -5.181 -18.172 1.00 90.81 124 ILE A N 1
ATOM 916 C CA . ILE A 1 124 ? 7.561 -5.319 -19.291 1.00 90.81 124 ILE A CA 1
ATOM 917 C C . ILE A 1 124 ? 8.335 -6.615 -19.098 1.00 90.81 124 ILE A C 1
ATOM 919 O O . ILE A 1 124 ? 8.866 -6.880 -18.024 1.00 90.81 124 ILE A O 1
ATOM 923 N N . ARG A 1 125 ? 8.389 -7.423 -20.153 1.00 90.44 125 ARG A N 1
ATOM 924 C CA . ARG A 1 125 ? 9.081 -8.710 -20.156 1.00 90.44 125 ARG A CA 1
ATOM 925 C C . ARG A 1 125 ? 10.604 -8.535 -20.164 1.00 90.44 125 ARG A C 1
ATOM 927 O O . ARG A 1 125 ? 11.093 -7.630 -20.838 1.00 90.44 125 ARG A O 1
ATOM 934 N N . ASP A 1 126 ? 11.316 -9.446 -19.508 1.00 83.94 126 ASP A N 1
ATOM 935 C CA . ASP A 1 126 ? 12.766 -9.611 -19.678 1.00 83.94 126 ASP A CA 1
ATOM 936 C C . ASP A 1 126 ? 13.129 -9.937 -21.135 1.00 83.94 126 ASP A C 1
ATOM 938 O O . ASP A 1 126 ? 12.415 -10.692 -21.811 1.00 83.94 126 ASP A O 1
ATOM 942 N N . GLY A 1 127 ? 14.208 -9.315 -21.620 1.00 72.25 127 GLY A N 1
ATOM 943 C CA . GLY A 1 127 ? 14.723 -9.448 -22.990 1.00 72.25 127 GLY A CA 1
ATOM 944 C C . GLY A 1 127 ? 15.518 -10.720 -23.246 1.00 72.25 127 GLY A C 1
ATOM 945 O O . GLY A 1 127 ? 16.132 -11.249 -22.296 1.00 72.25 127 GLY A O 1
#